Protein AF-A0A176RZC3-F1 (afdb_monomer)

Nearest PDB structures (foldseek):
  8g66-assembly1_A  TM=8.767E-01  e=1.633E-01  Homo sapiens
  8t9a-assembly1_A  TM=8.896E-01  e=2.324E-01  Homo sapiens
  9dqd-assembly1_B  TM=8.755E-01  e=2.614E-01  Homo sapiens
  4tz4-assembly1_A  TM=8.869E-01  e=3.719E-01  Homo sapiens
  8d80-assembly1_A  TM=8.710E-01  e=3.118E-01  Homo sapiens

Structure (mmCIF, N/CA/C/O backbone):
data_AF-A0A176RZC3-F1
#
_entry.id   AF-A0A176RZC3-F1
#
loop_
_atom_site.group_PDB
_atom_site.id
_atom_site.type_symbol
_atom_site.label_atom_id
_atom_site.label_alt_id
_atom_site.label_comp_id
_atom_site.label_asym_id
_atom_site.label_entity_id
_atom_site.label_seq_id
_atom_site.pdbx_PDB_ins_code
_atom_site.Cartn_x
_atom_site.Cartn_y
_atom_site.Cartn_z
_atom_site.occupancy
_atom_site.B_iso_or_equiv
_atom_site.auth_seq_id
_atom_site.auth_comp_id
_atom_site.auth_asym_id
_atom_site.auth_atom_id
_atom_site.pdbx_PDB_model_num
ATOM 1 N N . MET A 1 1 ? -66.181 -0.075 -22.848 1.00 41.53 1 MET A N 1
ATOM 2 C CA . MET A 1 1 ? -65.428 -0.208 -24.116 1.00 41.53 1 MET A CA 1
ATOM 3 C C . MET A 1 1 ? -65.166 1.219 -24.594 1.00 41.53 1 MET A C 1
ATOM 5 O O . MET A 1 1 ? -66.133 1.924 -24.822 1.00 41.53 1 MET A O 1
ATOM 9 N N . ILE A 1 2 ? -63.986 1.806 -24.331 1.00 40.03 2 ILE A N 1
ATOM 10 C CA . ILE A 1 2 ? -62.833 1.902 -25.267 1.00 40.03 2 ILE A CA 1
ATOM 11 C C . ILE A 1 2 ? -63.347 2.361 -26.648 1.00 40.03 2 ILE A C 1
ATOM 13 O O . ILE A 1 2 ? -64.151 1.646 -27.224 1.00 40.03 2 ILE A O 1
ATOM 17 N N . SER A 1 3 ? -63.012 3.492 -27.269 1.00 42.50 3 SER A N 1
ATOM 18 C CA . SER A 1 3 ? -61.901 4.454 -27.211 1.00 42.50 3 SER A CA 1
ATOM 19 C C . SER A 1 3 ? -62.256 5.612 -28.157 1.00 42.50 3 SER A C 1
ATOM 21 O O . SER A 1 3 ? -62.918 5.354 -29.157 1.00 42.50 3 SER A O 1
ATOM 23 N N . SER A 1 4 ? -61.712 6.815 -27.974 1.00 45.69 4 SER A N 1
ATOM 24 C CA . SER A 1 4 ? -61.046 7.514 -29.089 1.00 45.69 4 SER A CA 1
ATOM 25 C C . SER A 1 4 ? -60.349 8.772 -28.586 1.00 45.69 4 SER A C 1
ATOM 27 O O . SER A 1 4 ? -60.935 9.621 -27.920 1.00 45.69 4 SER A O 1
ATOM 29 N N . VAL A 1 5 ? -59.066 8.840 -28.901 1.00 52.19 5 VAL A N 1
ATOM 30 C CA . VAL A 1 5 ? -58.104 9.863 -28.516 1.00 52.19 5 VAL A CA 1
ATOM 31 C C . VAL A 1 5 ? -58.093 10.985 -29.568 1.00 52.19 5 VAL A C 1
ATOM 33 O O . VAL A 1 5 ? -57.996 10.713 -30.758 1.00 52.19 5 VAL A O 1
ATOM 36 N N . MET A 1 6 ? -58.128 12.230 -29.070 1.00 49.22 6 MET A N 1
ATOM 37 C CA . MET A 1 6 ? -57.587 13.503 -29.597 1.00 49.22 6 MET A CA 1
ATOM 38 C C . MET A 1 6 ? -57.950 14.018 -31.003 1.00 49.22 6 MET A C 1
ATOM 40 O O . MET A 1 6 ? -57.667 13.383 -32.014 1.00 49.22 6 MET A O 1
ATOM 44 N N . ARG A 1 7 ? -58.306 15.319 -31.054 1.00 53.00 7 ARG A N 1
ATOM 45 C CA . ARG A 1 7 ? -57.590 16.347 -31.855 1.00 53.00 7 ARG A CA 1
ATOM 46 C C . ARG A 1 7 ? -58.145 17.769 -31.630 1.00 53.00 7 ARG A C 1
ATOM 48 O O . ARG A 1 7 ? -59.281 18.019 -32.014 1.00 53.00 7 ARG A O 1
ATOM 55 N N . LYS A 1 8 ? -57.303 18.696 -31.131 1.00 43.03 8 LYS A N 1
ATOM 56 C CA . LYS A 1 8 ? -56.920 19.996 -31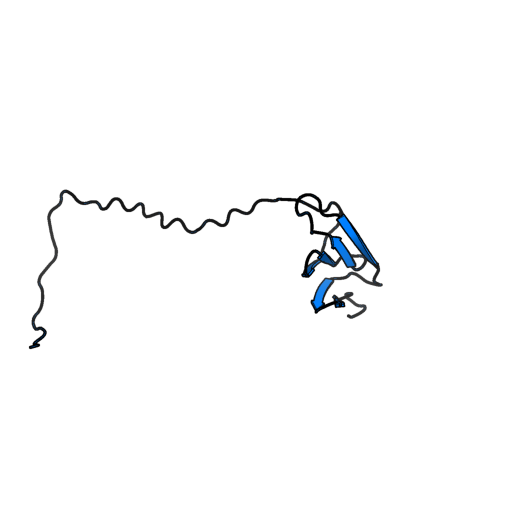.760 1.00 43.03 8 LYS A CA 1
ATOM 57 C C . LYS A 1 8 ? -56.456 21.068 -30.743 1.00 43.03 8 LYS A C 1
ATOM 59 O O . LYS A 1 8 ? -57.247 21.549 -29.949 1.00 43.03 8 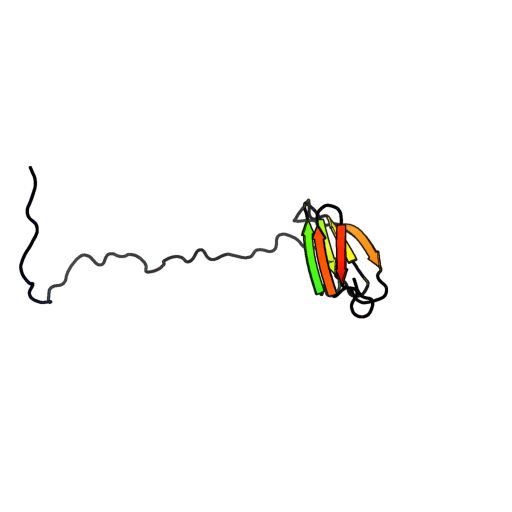LYS A O 1
ATOM 64 N N . SER A 1 9 ? -55.164 21.413 -30.850 1.00 49.56 9 SER A N 1
ATOM 65 C CA . SER A 1 9 ? -54.521 22.751 -30.783 1.00 49.56 9 SER A CA 1
ATOM 66 C C . SER A 1 9 ? -54.939 23.798 -29.723 1.00 49.56 9 SER A C 1
ATOM 68 O O . SER A 1 9 ? -56.070 24.269 -29.712 1.00 49.56 9 SER A O 1
ATOM 70 N N . ALA A 1 10 ? -53.942 24.224 -28.932 1.00 50.16 10 ALA A N 1
ATOM 71 C CA . ALA A 1 10 ? -53.956 25.174 -27.804 1.00 50.16 10 ALA A CA 1
ATOM 72 C C . ALA A 1 10 ? -54.241 26.654 -28.156 1.00 50.16 10 ALA A C 1
ATOM 74 O O . ALA A 1 10 ? -54.080 27.042 -29.315 1.00 50.16 10 ALA A O 1
ATOM 75 N N . PRO A 1 11 ? -54.493 27.512 -27.138 1.00 45.62 11 PRO A N 1
ATOM 76 C CA . PRO A 1 11 ? -53.772 28.788 -27.125 1.00 45.62 11 PRO A CA 1
ATOM 77 C C . PRO A 1 11 ? -53.234 29.244 -25.748 1.00 45.62 11 PRO A C 1
ATOM 79 O O . PRO A 1 11 ? -53.887 29.124 -24.719 1.00 45.62 11 PRO A O 1
ATOM 82 N N . LEU A 1 12 ? -52.026 29.813 -25.833 1.00 35.72 12 LEU A N 1
ATOM 83 C CA . LEU A 1 12 ? -51.466 30.985 -25.141 1.00 35.72 12 LEU A CA 1
ATOM 84 C C . LEU A 1 12 ? -51.438 31.081 -23.600 1.00 35.72 12 LEU A C 1
ATOM 86 O O . LEU A 1 12 ? -52.437 31.293 -22.927 1.00 35.72 12 LEU A O 1
ATOM 90 N N . LEU A 1 13 ? -50.192 31.063 -23.112 1.00 47.38 13 LEU A N 1
ATOM 91 C CA . LEU A 1 13 ? -49.584 31.893 -22.060 1.00 47.38 13 LEU A CA 1
ATOM 92 C C . L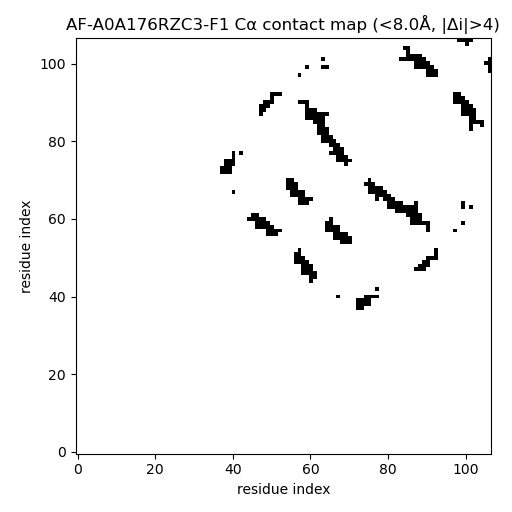EU A 1 13 ? -50.428 33.011 -21.395 1.00 47.38 13 LEU A C 1
ATOM 94 O O . LEU A 1 13 ? -51.054 33.810 -22.084 1.00 47.38 13 LEU A O 1
ATOM 98 N N . MET A 1 14 ? -50.117 33.209 -20.096 1.00 44.31 14 MET A N 1
ATOM 99 C CA . MET A 1 14 ? -50.189 34.463 -19.302 1.00 44.31 14 MET A CA 1
ATOM 100 C C . MET A 1 14 ? -51.595 34.831 -18.788 1.00 44.31 14 MET A C 1
ATOM 102 O O . MET A 1 14 ? -52.511 34.967 -19.578 1.00 44.31 14 MET A O 1
ATOM 106 N N . LEU A 1 15 ? -51.904 35.107 -17.517 1.00 41.75 15 LEU A N 1
ATOM 107 C CA . LEU A 1 15 ? -51.199 35.402 -16.260 1.00 41.75 15 LEU A CA 1
ATOM 108 C C . LEU A 1 15 ? -52.331 35.358 -15.188 1.00 41.75 15 LEU A C 1
ATOM 110 O O . LEU A 1 15 ? -53.461 35.705 -15.514 1.00 41.75 15 LEU A O 1
ATOM 114 N N . MET A 1 16 ? -52.172 34.857 -13.962 1.00 46.06 16 MET A N 1
ATOM 115 C CA . MET A 1 16 ? -51.860 35.633 -12.747 1.00 46.06 16 MET A CA 1
ATOM 116 C C . MET A 1 16 ? -51.724 34.619 -11.590 1.00 46.06 16 MET A C 1
ATOM 118 O O . MET A 1 16 ? -52.610 33.798 -11.385 1.00 46.06 16 MET A O 1
ATOM 122 N N . LEU A 1 17 ? -50.556 34.476 -10.956 1.00 50.25 17 LEU A N 1
ATOM 123 C CA . LEU A 1 17 ? -50.089 35.287 -9.818 1.00 50.25 17 LEU A CA 1
ATOM 124 C C . LEU A 1 17 ? -51.054 35.2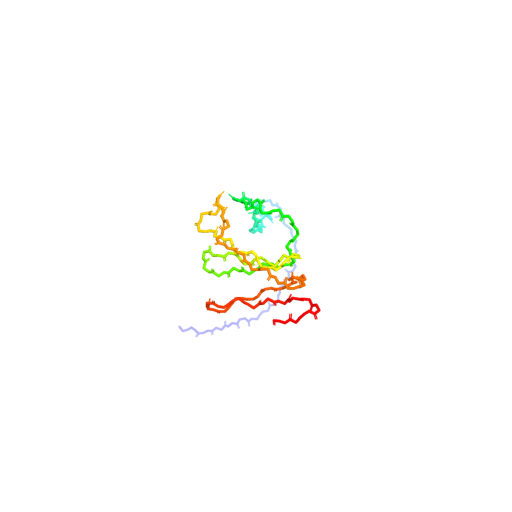52 -8.623 1.00 50.25 17 LEU A C 1
ATOM 126 O O . LEU A 1 17 ? -51.829 36.177 -8.438 1.00 50.25 17 LEU A O 1
ATOM 130 N N . LEU A 1 18 ? -50.986 34.187 -7.821 1.00 48.00 18 LEU A N 1
ATOM 131 C CA . LEU A 1 18 ? -50.719 34.216 -6.372 1.00 48.00 18 LEU A CA 1
ATOM 132 C C . LEU A 1 18 ? -51.028 32.831 -5.784 1.00 48.00 18 LEU A C 1
ATOM 134 O O . LEU A 1 18 ? -52.169 32.387 -5.789 1.00 48.00 18 LEU A O 1
ATOM 138 N N . GLY A 1 19 ? -50.012 32.176 -5.222 1.00 52.56 19 GLY A N 1
ATOM 139 C CA . GLY A 1 19 ? -50.241 31.083 -4.278 1.00 52.56 19 GLY A CA 1
ATOM 140 C C . GLY A 1 19 ? -50.067 29.673 -4.824 1.00 52.56 19 GLY A C 1
ATOM 141 O O . GLY A 1 19 ? -50.946 28.850 -4.634 1.00 52.56 19 GLY A O 1
ATOM 142 N N . PHE A 1 20 ? -48.923 29.373 -5.439 1.00 53.38 20 PHE A N 1
ATOM 143 C CA . PHE A 1 20 ? -48.202 28.133 -5.130 1.00 53.38 20 PHE A CA 1
ATOM 144 C C . PHE A 1 20 ? -46.785 28.226 -5.707 1.00 53.38 20 PHE A C 1
ATOM 146 O O . PHE A 1 20 ? -46.445 27.627 -6.725 1.00 53.38 20 PHE A O 1
ATOM 153 N N . LEU A 1 21 ? -45.931 29.020 -5.052 1.00 47.56 21 LEU A N 1
ATOM 154 C CA . LEU A 1 21 ? -44.510 28.697 -5.068 1.00 47.56 21 LEU A CA 1
ATOM 155 C C . LEU A 1 21 ? -44.429 27.326 -4.404 1.00 47.56 21 LEU A C 1
ATOM 157 O O . LEU A 1 21 ? -44.491 27.235 -3.178 1.00 47.56 21 LEU A O 1
ATOM 161 N N . VAL A 1 22 ? -44.375 26.251 -5.195 1.00 53.22 22 VAL A N 1
ATOM 162 C CA . VAL A 1 22 ? -43.887 24.992 -4.650 1.00 53.22 22 VAL A CA 1
ATOM 163 C C . VAL A 1 22 ? -42.449 25.302 -4.259 1.00 53.22 22 VAL A C 1
ATOM 165 O O . VAL A 1 22 ? -41.553 25.387 -5.094 1.00 53.22 22 VAL A O 1
ATOM 168 N N . SER A 1 23 ? -42.278 25.571 -2.973 1.00 63.38 23 SER A N 1
ATOM 169 C CA . SER A 1 23 ? -41.026 25.606 -2.242 1.00 63.38 23 SER A CA 1
ATOM 170 C C . SER A 1 23 ? -40.408 24.208 -2.288 1.00 63.38 23 SER A C 1
ATOM 172 O O . SER A 1 23 ? -40.297 23.528 -1.270 1.00 63.38 23 SER A O 1
ATOM 174 N N . LEU A 1 24 ? -40.046 23.730 -3.474 1.00 54.50 24 LEU A N 1
ATOM 175 C CA . LEU A 1 24 ? -39.045 22.687 -3.559 1.00 54.50 24 LEU A CA 1
ATOM 176 C C . LEU A 1 24 ? -37.725 23.435 -3.465 1.00 54.50 24 LEU A C 1
ATOM 178 O O . LEU A 1 24 ? -37.415 24.197 -4.387 1.00 54.50 24 LEU A O 1
ATOM 182 N N . PRO A 1 25 ? -36.969 23.307 -2.359 1.00 51.31 25 PRO A N 1
ATOM 183 C CA . 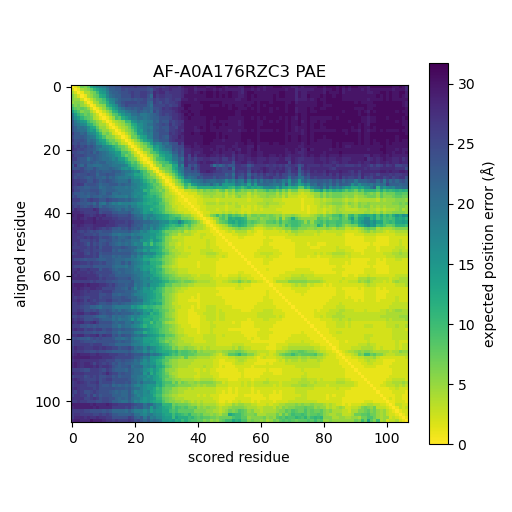PRO A 1 25 ? -35.612 23.793 -2.395 1.00 51.31 25 PRO A CA 1
ATOM 184 C C . PRO A 1 25 ? -34.956 23.060 -3.566 1.00 51.31 25 PRO A C 1
ATOM 186 O O . PRO A 1 25 ? -34.977 21.833 -3.641 1.00 51.31 25 PRO A O 1
ATOM 189 N N . TRP A 1 26 ? -34.392 23.826 -4.498 1.00 59.56 26 TRP A N 1
ATOM 190 C CA . TRP A 1 26 ? -33.591 23.323 -5.618 1.00 59.56 26 TRP A CA 1
ATOM 191 C C . TRP A 1 26 ? -32.356 22.534 -5.136 1.00 59.56 26 TRP A C 1
ATOM 193 O O . TRP A 1 26 ? -31.531 22.091 -5.924 1.00 59.56 26 TRP A O 1
ATOM 203 N N . SER A 1 27 ? -32.217 22.293 -3.834 1.00 60.56 27 SER A N 1
ATOM 204 C CA . SER A 1 27 ? -31.365 21.245 -3.312 1.00 60.56 27 SER A CA 1
ATOM 205 C C . SER A 1 27 ? -31.952 19.879 -3.682 1.00 60.56 27 SER A C 1
ATOM 207 O O . SER A 1 27 ? -32.441 19.130 -2.835 1.00 60.56 27 SER A O 1
ATOM 209 N N . SER A 1 28 ? -31.815 19.487 -4.948 1.00 60.31 28 SER A N 1
ATOM 210 C CA . SER A 1 28 ? -31.293 18.150 -5.184 1.00 60.31 28 SER A CA 1
ATOM 211 C C . SER A 1 28 ? -29.982 18.103 -4.407 1.00 60.31 28 SER A C 1
ATOM 213 O O . SER A 1 28 ? -28.960 18.601 -4.880 1.00 60.31 28 SER A O 1
ATOM 215 N N . VAL A 1 29 ? -30.040 17.646 -3.157 1.00 60.75 29 VAL A N 1
ATOM 216 C CA . VAL A 1 29 ? -28.841 17.356 -2.386 1.00 60.75 29 VAL A CA 1
ATOM 217 C C . VAL A 1 29 ? -28.183 16.246 -3.185 1.00 60.75 29 VAL A C 1
ATOM 219 O O . VAL A 1 29 ? -28.616 15.095 -3.147 1.00 60.75 29 VAL A O 1
ATOM 222 N N . ALA A 1 30 ? -27.214 16.617 -4.022 1.00 62.38 30 ALA A N 1
ATOM 223 C CA . ALA A 1 30 ? -26.245 15.665 -4.513 1.00 62.38 30 ALA A CA 1
ATOM 224 C C . ALA A 1 30 ? -25.758 14.940 -3.263 1.00 62.38 30 ALA A C 1
ATOM 226 O O . ALA A 1 30 ? -25.489 15.592 -2.256 1.00 62.38 30 ALA A O 1
ATOM 227 N N . ASN A 1 31 ? -25.768 13.613 -3.273 1.00 65.88 31 ASN A N 1
ATOM 228 C CA . ASN A 1 31 ? -25.303 12.840 -2.135 1.00 65.88 31 ASN A CA 1
ATOM 229 C C . ASN A 1 31 ? -23.818 13.192 -1.945 1.00 65.88 31 ASN A C 1
ATOM 231 O O . ASN A 1 31 ? -22.963 12.656 -2.649 1.00 65.88 31 ASN A O 1
ATOM 235 N N . GLU A 1 32 ? -23.526 14.187 -1.107 1.00 74.62 32 GLU A N 1
ATOM 236 C CA . GLU A 1 32 ? -22.177 14.691 -0.902 1.00 74.62 32 GLU A CA 1
ATOM 237 C C . GLU A 1 32 ? -21.415 13.588 -0.177 1.00 74.62 32 GLU A C 1
ATOM 239 O O . GLU A 1 32 ? -21.610 13.337 1.014 1.00 74.62 32 GLU A O 1
ATOM 244 N N . LEU A 1 33 ? -20.581 12.865 -0.927 1.00 79.69 33 LEU A N 1
ATOM 245 C CA . LEU A 1 33 ? -19.670 11.878 -0.372 1.00 79.69 33 LEU A CA 1
ATOM 246 C C . LEU A 1 33 ? -18.683 12.618 0.533 1.00 79.69 33 LEU A C 1
ATOM 248 O O . LEU A 1 33 ? -17.688 13.177 0.077 1.00 79.69 33 LEU A O 1
ATOM 252 N N . THR A 1 34 ? -18.983 12.644 1.828 1.00 86.19 34 THR A N 1
ATOM 253 C CA . THR A 1 34 ? -18.079 13.202 2.828 1.00 86.19 34 THR A CA 1
ATOM 254 C C . THR A 1 34 ? -16.979 12.181 3.098 1.00 86.19 34 THR A C 1
ATOM 256 O O . THR A 1 34 ? -17.240 11.089 3.602 1.00 86.19 34 THR A O 1
ATOM 259 N N . VAL A 1 35 ? -15.734 12.523 2.768 1.00 88.62 35 VAL A N 1
ATOM 260 C CA . VAL A 1 35 ? -14.567 11.674 3.044 1.00 88.62 35 VAL A CA 1
ATOM 261 C C . VAL A 1 35 ? -14.082 11.945 4.466 1.00 88.62 35 VAL A C 1
ATOM 263 O O . VAL A 1 35 ? -13.755 13.079 4.805 1.00 88.62 35 VAL A O 1
ATOM 266 N N . THR A 1 36 ? -14.014 10.905 5.303 1.00 92.19 36 THR A N 1
ATOM 267 C CA . THR A 1 36 ? -13.498 10.998 6.679 1.00 92.19 36 THR A CA 1
ATOM 268 C C . THR A 1 36 ? -12.348 10.021 6.879 1.00 92.19 36 THR A C 1
ATOM 270 O O . THR A 1 36 ? -12.456 8.839 6.558 1.00 92.19 36 THR A O 1
ATOM 273 N N . LYS A 1 37 ? -11.238 10.506 7.441 1.00 91.81 37 LYS A N 1
ATOM 274 C CA . LYS A 1 37 ? -10.099 9.666 7.814 1.00 91.81 37 LYS A CA 1
ATOM 275 C C . LYS A 1 37 ? -10.424 8.883 9.089 1.00 91.81 37 LYS A C 1
ATOM 277 O O . LYS A 1 37 ? -10.631 9.489 10.134 1.00 91.81 37 LYS A O 1
ATOM 282 N N . ILE A 1 38 ? -10.418 7.552 9.004 1.00 94.69 38 ILE A N 1
ATOM 283 C CA . ILE A 1 38 ? -10.713 6.651 10.136 1.00 94.69 38 ILE A CA 1
ATOM 284 C C . ILE A 1 38 ? -9.462 6.066 10.799 1.00 94.69 38 ILE A C 1
ATOM 286 O O . ILE A 1 38 ? -9.509 5.677 11.959 1.00 94.69 38 ILE A O 1
ATOM 290 N N . GLY A 1 39 ? -8.335 6.039 10.092 1.00 92.56 39 GLY A N 1
ATOM 291 C CA . GLY A 1 39 ? -7.067 5.540 10.605 1.00 92.56 39 GLY A CA 1
ATOM 292 C C . GLY A 1 39 ? -5.929 5.814 9.635 1.00 92.56 39 GLY A C 1
ATOM 293 O O . GLY A 1 39 ? -6.129 6.361 8.548 1.00 92.56 39 GLY A O 1
ATOM 294 N N . GLN A 1 40 ? -4.714 5.498 10.069 1.00 92.88 40 GLN A N 1
ATOM 295 C CA . GLN A 1 40 ? -3.510 5.628 9.262 1.00 92.88 40 GLN A CA 1
ATOM 296 C C . GLN A 1 40 ? -2.457 4.661 9.782 1.00 92.88 40 GLN A C 1
ATOM 298 O O . GLN A 1 40 ? -2.176 4.626 10.978 1.00 92.88 40 GLN A O 1
ATOM 303 N N . TRP A 1 41 ? -1.820 3.946 8.863 1.00 92.12 41 TRP A N 1
ATOM 304 C CA . TRP A 1 41 ? -0.578 3.262 9.164 1.00 92.12 41 TRP A CA 1
ATOM 305 C C . TRP A 1 41 ? 0.604 4.238 9.072 1.00 92.12 41 TRP A C 1
ATOM 307 O O . TRP A 1 41 ? 0.742 4.980 8.099 1.00 92.12 41 TRP A O 1
ATOM 317 N N . GLY A 1 42 ? 1.453 4.259 10.099 1.00 84.31 42 GLY A N 1
ATOM 318 C CA . GLY A 1 42 ? 2.564 5.205 10.242 1.00 84.31 42 GLY A CA 1
ATOM 319 C C . GLY A 1 42 ? 3.856 4.824 9.513 1.00 84.31 42 GLY A C 1
ATOM 320 O O . GLY A 1 42 ? 4.891 5.382 9.857 1.00 84.31 42 GLY A O 1
ATOM 321 N N . GLY A 1 43 ? 3.818 3.890 8.553 1.00 78.81 43 GLY A N 1
ATOM 322 C CA . GLY A 1 43 ? 5.005 3.283 7.926 1.00 78.81 43 GLY A CA 1
ATOM 323 C C . GLY A 1 43 ? 6.020 4.256 7.317 1.00 78.81 43 GLY A C 1
ATOM 324 O O . GLY A 1 43 ? 7.190 3.910 7.200 1.00 78.81 43 GLY A O 1
ATOM 325 N N . GLY A 1 44 ? 5.596 5.492 7.025 1.00 77.25 44 GLY A N 1
ATOM 326 C CA . GLY A 1 44 ? 6.453 6.550 6.495 1.00 77.25 44 GLY A CA 1
ATOM 327 C C . GLY A 1 44 ? 6.886 6.297 5.047 1.00 77.25 44 GLY A C 1
ATOM 328 O O . GLY A 1 44 ? 7.024 5.163 4.607 1.00 77.25 44 GLY A O 1
ATOM 329 N N . GLY A 1 45 ? 7.103 7.373 4.293 1.00 79.81 45 GLY A N 1
ATOM 330 C CA . GLY A 1 45 ? 7.541 7.294 2.898 1.00 79.81 45 GLY A CA 1
ATOM 331 C C . GLY A 1 45 ? 6.427 7.503 1.874 1.00 79.81 45 GLY A C 1
ATOM 332 O O . GLY A 1 45 ? 5.255 7.662 2.217 1.00 79.81 45 GLY A O 1
ATOM 333 N N . ASN A 1 46 ? 6.845 7.558 0.611 1.00 86.94 46 ASN A N 1
ATOM 334 C CA . ASN A 1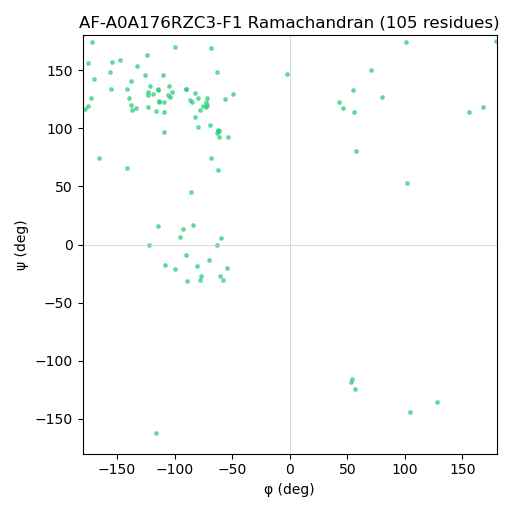 46 ? 5.954 7.663 -0.536 1.00 86.94 46 ASN A CA 1
ATOM 335 C C . ASN A 1 46 ? 5.605 6.253 -1.006 1.00 86.94 46 ASN A C 1
ATOM 337 O O . ASN A 1 46 ? 6.496 5.410 -1.134 1.00 86.94 46 ASN A O 1
ATOM 341 N N . TYR A 1 47 ? 4.319 6.030 -1.249 1.00 92.94 47 TYR A N 1
ATOM 342 C CA . TYR A 1 47 ? 3.815 4.800 -1.839 1.00 92.94 47 TYR A CA 1
ATOM 343 C C . TYR A 1 47 ? 3.358 5.120 -3.255 1.00 92.94 47 TYR A C 1
ATOM 345 O O . TYR A 1 47 ? 2.532 6.019 -3.428 1.00 92.94 47 TYR A O 1
ATOM 353 N N . ASP A 1 48 ? 3.919 4.427 -4.240 1.00 95.88 48 ASP A N 1
ATOM 354 C CA . ASP A 1 48 ? 3.600 4.668 -5.650 1.00 95.88 48 ASP A CA 1
ATOM 355 C C . ASP A 1 48 ? 2.257 4.035 -6.036 1.00 95.88 48 ASP A C 1
ATOM 357 O O . ASP A 1 48 ? 1.523 4.583 -6.857 1.00 95.88 48 ASP A O 1
ATOM 361 N N . ASP A 1 49 ? 1.900 2.924 -5.387 1.00 97.38 49 ASP A N 1
ATOM 362 C CA . ASP A 1 49 ? 0.640 2.220 -5.612 1.00 97.38 49 ASP A CA 1
ATOM 363 C C . ASP A 1 49 ? 0.199 1.420 -4.376 1.00 97.38 49 ASP A C 1
ATOM 365 O O . ASP A 1 49 ? 1.020 1.054 -3.527 1.00 97.38 49 ASP A O 1
ATOM 369 N N . VAL A 1 50 ? -1.104 1.142 -4.276 1.00 96.94 50 VAL A N 1
ATOM 370 C CA . VAL A 1 50 ? -1.698 0.312 -3.223 1.00 96.94 50 VAL A CA 1
ATOM 371 C C . VAL A 1 50 ? -2.786 -0.591 -3.797 1.00 96.94 50 VAL A C 1
ATOM 373 O O . VAL A 1 50 ? -3.782 -0.116 -4.339 1.00 96.94 50 VAL A O 1
ATOM 376 N N . ALA A 1 51 ? -2.665 -1.894 -3.549 1.00 98.25 51 ALA A N 1
ATOM 377 C CA . ALA A 1 51 ? -3.719 -2.874 -3.788 1.00 98.25 51 ALA A CA 1
ATOM 378 C C . ALA A 1 51 ? -4.285 -3.395 -2.462 1.00 98.25 51 ALA A C 1
ATOM 380 O O . ALA A 1 51 ? -3.562 -3.545 -1.478 1.00 98.25 51 ALA A O 1
ATOM 381 N N . VAL A 1 52 ? -5.582 -3.699 -2.426 1.00 97.81 52 VAL A N 1
ATOM 382 C CA . VAL A 1 52 ? -6.250 -4.258 -1.240 1.00 97.81 52 VAL A CA 1
ATOM 383 C C . VAL A 1 52 ? -6.816 -5.629 -1.575 1.00 97.81 52 VAL A C 1
ATOM 385 O O . VAL A 1 52 ? -7.552 -5.773 -2.549 1.00 97.81 52 VAL A O 1
ATOM 388 N N . ALA A 1 53 ? -6.512 -6.619 -0.738 1.00 98.00 53 ALA A N 1
ATOM 389 C CA . ALA A 1 53 ? -7.116 -7.943 -0.807 1.00 98.00 53 ALA A CA 1
ATOM 390 C C . ALA A 1 53 ? -7.452 -8.445 0.600 1.00 98.00 53 ALA A C 1
ATOM 392 O O . ALA A 1 53 ? -6.587 -8.575 1.469 1.00 98.00 53 ALA A O 1
ATOM 393 N N . GLY A 1 54 ? -8.738 -8.717 0.832 1.00 96.69 54 GLY A N 1
ATOM 394 C CA . GLY A 1 54 ? -9.240 -9.082 2.154 1.00 96.69 54 GLY A CA 1
ATOM 395 C C . GLY A 1 54 ? -8.915 -8.011 3.198 1.00 96.69 54 GLY A C 1
ATOM 396 O O . GLY A 1 54 ? -9.250 -6.842 3.022 1.00 96.69 54 GLY A O 1
ATOM 397 N N . ASN A 1 55 ? -8.244 -8.424 4.273 1.00 97.69 55 ASN A N 1
ATOM 398 C CA . ASN A 1 55 ? -7.846 -7.551 5.379 1.00 97.69 55 ASN A CA 1
ATOM 399 C C . ASN A 1 55 ? -6.442 -6.960 5.210 1.00 97.69 55 ASN A C 1
ATOM 401 O O . ASN A 1 55 ? -5.892 -6.451 6.181 1.00 97.69 55 ASN A O 1
ATOM 405 N N . TYR A 1 56 ? -5.846 -7.040 4.020 1.00 98.19 56 TYR A N 1
ATOM 406 C CA . TYR A 1 56 ? -4.484 -6.575 3.790 1.00 98.19 56 TYR A CA 1
ATOM 407 C C . TYR A 1 56 ? -4.430 -5.505 2.705 1.00 98.19 56 TYR A C 1
ATOM 409 O O . TYR A 1 56 ? -5.054 -5.631 1.649 1.00 98.19 56 TYR A O 1
ATOM 417 N N . ALA A 1 57 ? -3.644 -4.465 2.970 1.00 97.75 57 ALA A N 1
ATOM 418 C CA . ALA A 1 57 ? -3.188 -3.506 1.979 1.00 97.75 57 ALA A CA 1
ATOM 419 C C . ALA A 1 57 ? -1.734 -3.816 1.609 1.00 97.75 57 ALA A C 1
ATOM 421 O O . ALA A 1 57 ? -0.879 -3.989 2.476 1.00 97.75 57 ALA A O 1
ATOM 422 N N . TYR A 1 58 ? -1.464 -3.867 0.316 1.00 98.00 58 TYR A N 1
ATOM 423 C CA . TYR A 1 58 ? -0.168 -4.125 -0.286 1.00 98.00 58 TYR A CA 1
ATOM 424 C C . TYR A 1 58 ? 0.283 -2.812 -0.904 1.00 98.00 58 TYR A C 1
ATOM 426 O O . TYR A 1 58 ? -0.376 -2.322 -1.814 1.00 98.00 58 TYR A O 1
ATOM 434 N N . ALA A 1 59 ? 1.346 -2.215 -0.381 1.00 97.00 59 ALA A N 1
ATOM 435 C CA . ALA A 1 59 ? 1.813 -0.898 -0.790 1.00 97.00 59 ALA A CA 1
ATOM 436 C C . ALA A 1 59 ? 3.176 -1.008 -1.473 1.00 97.00 59 ALA A C 1
ATOM 438 O O . ALA A 1 59 ? 4.134 -1.507 -0.874 1.00 97.00 59 ALA A O 1
ATOM 439 N N . ALA A 1 60 ? 3.256 -0.534 -2.713 1.00 97.00 60 ALA A N 1
ATOM 440 C CA . ALA A 1 60 ? 4.502 -0.406 -3.452 1.00 97.00 60 ALA A CA 1
ATOM 441 C C . ALA A 1 60 ? 5.320 0.750 -2.861 1.00 97.00 60 ALA A C 1
ATOM 443 O O . ALA A 1 60 ? 4.819 1.859 -2.678 1.00 97.00 60 ALA A O 1
ATOM 444 N N . THR A 1 61 ? 6.566 0.467 -2.502 1.00 94.38 61 THR A N 1
ATOM 445 C CA . THR A 1 61 ? 7.487 1.380 -1.826 1.00 94.38 61 THR A CA 1
ATOM 446 C C . THR A 1 61 ? 8.769 1.526 -2.641 1.00 94.38 61 THR A C 1
ATOM 448 O O . THR A 1 61 ? 9.149 0.638 -3.406 1.00 94.38 61 THR A O 1
ATOM 451 N N . GLY A 1 62 ? 9.548 2.570 -2.353 1.00 92.75 62 GLY A N 1
ATOM 452 C CA . GLY A 1 62 ? 10.886 2.734 -2.935 1.00 92.75 62 GLY A CA 1
ATOM 453 C C . GLY A 1 62 ? 11.910 1.643 -2.573 1.00 92.75 62 GLY A C 1
ATOM 454 O O . GLY A 1 62 ? 13.055 1.747 -2.998 1.00 92.75 62 GLY A O 1
ATOM 455 N N . ARG A 1 63 ? 11.548 0.638 -1.763 1.00 90.25 63 ARG A N 1
ATOM 456 C CA . ARG A 1 63 ? 12.404 -0.507 -1.407 1.00 90.25 63 ARG A CA 1
ATOM 457 C C . ARG A 1 63 ? 11.797 -1.864 -1.775 1.00 90.25 63 ARG A C 1
ATOM 459 O O . ARG A 1 63 ? 12.405 -2.879 -1.463 1.00 90.25 63 ARG A O 1
ATOM 466 N N . GLY A 1 64 ? 10.599 -1.893 -2.358 1.00 94.50 64 GLY A N 1
ATOM 467 C CA . GLY A 1 64 ? 9.829 -3.118 -2.576 1.00 94.50 64 GLY A CA 1
ATOM 468 C C . GLY A 1 64 ? 8.412 -3.007 -2.037 1.00 94.50 64 GLY A C 1
ATOM 469 O O . GLY A 1 64 ? 7.758 -1.987 -2.227 1.00 94.50 64 GLY A O 1
ATOM 470 N N . LEU A 1 65 ? 7.917 -4.025 -1.345 1.00 96.19 65 LEU A N 1
ATOM 471 C CA . LEU A 1 65 ? 6.519 -4.141 -0.937 1.00 96.19 65 LEU A CA 1
ATOM 472 C C . LEU A 1 65 ? 6.351 -4.080 0.585 1.00 96.19 65 LEU A C 1
ATOM 474 O O . LEU A 1 65 ? 7.022 -4.805 1.319 1.00 96.19 65 LEU A O 1
ATOM 478 N N . ALA A 1 66 ? 5.395 -3.285 1.061 1.00 96.88 66 ALA A N 1
ATOM 479 C CA . ALA A 1 66 ? 4.892 -3.351 2.431 1.00 96.88 66 ALA A CA 1
ATOM 480 C C . ALA A 1 66 ? 3.507 -4.011 2.455 1.00 96.88 66 ALA A C 1
ATOM 482 O O . ALA A 1 66 ? 2.651 -3.698 1.632 1.00 96.88 66 ALA A O 1
ATOM 483 N N . ILE A 1 67 ? 3.278 -4.908 3.412 1.00 97.62 67 ILE A N 1
ATOM 484 C CA . ILE A 1 67 ? 2.009 -5.612 3.611 1.00 97.62 67 ILE A CA 1
ATOM 485 C C . ILE A 1 67 ? 1.459 -5.185 4.967 1.00 97.62 67 ILE A C 1
ATOM 487 O O . ILE A 1 67 ? 2.057 -5.455 6.009 1.00 97.62 67 ILE A O 1
ATOM 491 N N . VAL A 1 68 ? 0.322 -4.505 4.955 1.00 97.94 68 VAL A N 1
ATOM 492 C CA . VAL A 1 68 ? -0.293 -3.882 6.127 1.00 97.94 68 VAL A CA 1
ATOM 493 C C . VAL A 1 68 ? -1.600 -4.595 6.433 1.00 97.94 68 VAL A C 1
ATOM 495 O O . VAL A 1 68 ? -2.481 -4.658 5.579 1.00 97.94 68 VAL A O 1
ATOM 498 N N . ASP A 1 69 ? -1.740 -5.115 7.648 1.00 98.19 69 ASP A N 1
ATOM 499 C CA . ASP A 1 69 ? -3.019 -5.586 8.170 1.00 98.19 69 ASP A CA 1
ATOM 500 C C . ASP A 1 69 ? -3.914 -4.373 8.464 1.00 98.19 69 ASP A C 1
ATOM 502 O O . ASP A 1 69 ? -3.570 -3.491 9.255 1.00 98.19 69 ASP A O 1
ATOM 506 N N . ILE A 1 70 ? -5.060 -4.327 7.792 1.00 97.94 70 ILE A N 1
ATOM 507 C CA . ILE A 1 70 ? -6.092 -3.292 7.897 1.00 97.94 70 ILE A CA 1
ATOM 508 C C . ILE A 1 70 ? -7.402 -3.844 8.488 1.00 97.94 70 ILE A C 1
ATOM 510 O O . ILE A 1 70 ? -8.437 -3.184 8.403 1.00 97.94 70 ILE A O 1
ATOM 514 N N . SER A 1 71 ? -7.376 -5.029 9.115 1.00 98.25 71 SER A N 1
ATOM 515 C CA . SER A 1 71 ? -8.540 -5.654 9.772 1.00 98.25 71 SER A CA 1
ATOM 516 C C . SER A 1 71 ? -9.157 -4.778 10.862 1.00 98.25 71 SER A C 1
ATOM 518 O O . SER A 1 71 ? -10.367 -4.825 11.084 1.00 98.25 71 SER A O 1
ATOM 520 N N . THR A 1 72 ? -8.337 -3.952 11.520 1.00 97.62 72 THR A N 1
ATOM 521 C CA . THR A 1 72 ? -8.779 -2.887 12.426 1.00 97.62 72 THR A CA 1
ATOM 522 C C . THR A 1 72 ? -8.506 -1.530 11.770 1.00 97.62 72 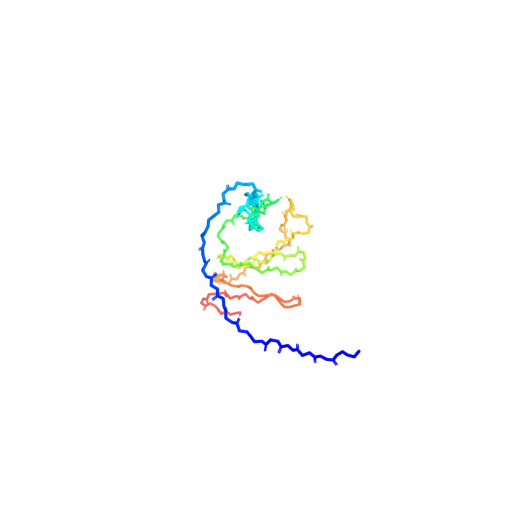THR A C 1
ATOM 524 O O . THR A 1 72 ? -7.392 -1.016 11.883 1.00 97.62 72 THR A O 1
ATOM 527 N N . PRO A 1 73 ? -9.496 -0.900 11.105 1.00 96.06 73 PRO A N 1
ATOM 528 C CA . PRO A 1 73 ? -9.254 0.280 10.270 1.00 96.06 73 PRO A CA 1
ATOM 529 C C . PRO A 1 73 ? -8.679 1.490 11.014 1.00 96.06 73 PRO A C 1
ATOM 531 O O . PRO A 1 73 ? -7.993 2.314 10.415 1.00 96.06 73 PRO A O 1
ATOM 534 N N . THR A 1 74 ? -8.952 1.605 12.316 1.00 97.00 74 THR A N 1
ATOM 535 C CA . THR A 1 74 ? -8.445 2.682 13.181 1.00 97.00 74 THR A CA 1
ATOM 536 C C . THR A 1 74 ? -7.009 2.452 13.651 1.00 97.00 74 THR A C 1
ATOM 538 O O . THR A 1 74 ? -6.347 3.407 14.056 1.00 97.00 74 THR A O 1
ATOM 541 N N . ALA A 1 75 ? -6.514 1.213 13.580 1.00 96.19 75 ALA A N 1
ATOM 542 C CA . ALA A 1 75 ? -5.180 0.823 14.021 1.00 96.19 75 ALA A CA 1
ATOM 543 C C . ALA A 1 75 ? -4.534 -0.211 13.073 1.00 96.19 75 ALA A C 1
ATOM 545 O O . ALA A 1 75 ? -4.302 -1.349 13.484 1.00 96.19 75 ALA A O 1
ATOM 546 N N . PRO A 1 76 ? -4.227 0.159 11.815 1.00 97.75 76 PRO A N 1
ATOM 547 C CA . PRO A 1 76 ? -3.508 -0.733 10.912 1.00 97.75 76 PRO A CA 1
ATOM 548 C C . PRO A 1 76 ? -2.098 -1.067 11.419 1.00 97.75 76 PRO A C 1
ATOM 550 O O . PRO A 1 76 ? -1.433 -0.219 12.025 1.00 97.75 76 PRO A O 1
ATOM 553 N N . THR A 1 77 ? -1.601 -2.265 11.117 1.00 97.19 77 THR A N 1
ATOM 554 C CA . THR A 1 77 ? -0.285 -2.747 11.571 1.00 97.19 77 THR A CA 1
ATOM 555 C C . THR A 1 77 ? 0.517 -3.369 10.431 1.00 97.19 77 THR A C 1
ATOM 557 O O . THR A 1 77 ? -0.035 -3.852 9.449 1.00 97.19 77 THR A O 1
ATOM 560 N N . LEU A 1 78 ? 1.850 -3.344 10.529 1.00 97.06 78 LEU A N 1
ATOM 561 C CA . LEU A 1 78 ? 2.704 -4.001 9.538 1.00 97.06 78 LEU A CA 1
ATOM 562 C C . LEU A 1 78 ? 2.608 -5.520 9.724 1.00 97.06 78 LEU A C 1
ATOM 564 O O . LEU A 1 78 ? 2.993 -6.032 10.774 1.00 97.06 78 LEU A O 1
ATOM 568 N N . ALA A 1 79 ? 2.126 -6.224 8.705 1.00 97.88 79 ALA A N 1
ATOM 569 C CA . ALA A 1 79 ? 2.067 -7.682 8.677 1.00 97.88 79 ALA A CA 1
ATOM 570 C C . ALA A 1 79 ? 3.348 -8.295 8.091 1.00 97.88 79 ALA A C 1
ATOM 572 O O . ALA A 1 79 ? 3.758 -9.380 8.499 1.00 97.88 79 ALA A O 1
ATOM 573 N N . GLY A 1 80 ? 3.996 -7.601 7.153 1.00 96.75 80 GLY A N 1
ATOM 574 C CA . GLY A 1 80 ? 5.248 -8.048 6.550 1.00 96.75 80 GLY A CA 1
ATOM 575 C C . GLY A 1 80 ? 5.775 -7.091 5.488 1.00 96.75 80 GLY A C 1
ATOM 576 O O . GLY A 1 80 ? 5.125 -6.108 5.137 1.00 96.75 80 GLY A O 1
A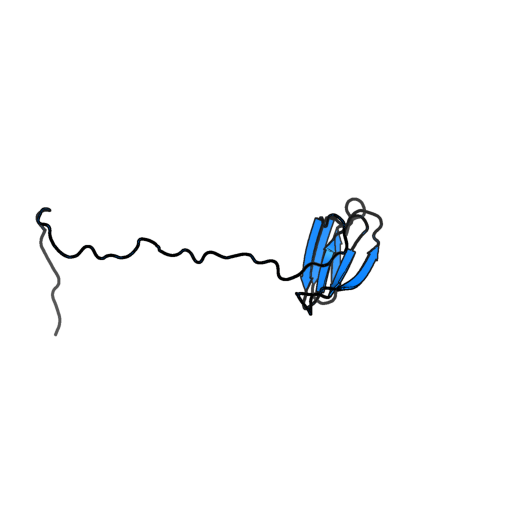TOM 577 N N . SER A 1 81 ? 6.960 -7.385 4.966 1.00 95.94 81 SER A N 1
ATOM 578 C CA . SER A 1 81 ? 7.567 -6.640 3.867 1.00 95.94 81 SER A CA 1
ATOM 579 C C . SER A 1 81 ? 8.401 -7.558 2.983 1.00 95.94 81 SER A C 1
ATOM 581 O O . SER A 1 81 ? 8.833 -8.630 3.413 1.00 95.94 81 SER A O 1
ATOM 583 N N . TYR A 1 82 ? 8.631 -7.123 1.752 1.00 95.44 82 TYR A N 1
ATOM 584 C CA . TYR A 1 82 ? 9.502 -7.797 0.805 1.00 95.44 82 TYR A CA 1
ATOM 585 C C . TYR A 1 82 ? 10.362 -6.766 0.084 1.00 95.44 82 TYR A C 1
ATOM 587 O O . TYR A 1 82 ? 9.832 -5.923 -0.636 1.00 95.44 82 TYR A O 1
ATOM 595 N N . ASP A 1 83 ? 11.675 -6.834 0.286 1.00 95.00 83 ASP A N 1
ATOM 596 C CA . ASP A 1 83 ? 12.609 -5.921 -0.366 1.00 95.00 83 ASP A CA 1
ATOM 597 C C . ASP A 1 83 ? 12.857 -6.391 -1.806 1.00 95.00 83 ASP A C 1
ATOM 599 O O . ASP A 1 83 ? 13.234 -7.543 -2.040 1.00 95.00 83 ASP A O 1
ATOM 603 N N . THR A 1 84 ? 12.650 -5.497 -2.769 1.00 92.50 84 THR A N 1
ATOM 604 C CA . THR A 1 84 ? 12.994 -5.721 -4.174 1.00 92.50 84 THR A CA 1
ATOM 605 C C . THR A 1 84 ? 14.324 -5.044 -4.504 1.00 92.50 84 THR A C 1
ATOM 607 O O . THR A 1 84 ? 14.915 -4.331 -3.690 1.00 92.50 84 THR A O 1
ATOM 610 N N . SER A 1 85 ? 14.861 -5.333 -5.688 1.00 89.62 85 SER A N 1
ATOM 611 C CA . SER A 1 85 ? 16.154 -4.787 -6.114 1.00 89.62 85 SER A CA 1
ATOM 612 C C . SER A 1 85 ? 16.067 -3.328 -6.571 1.00 89.62 85 SER A C 1
ATOM 614 O O . SER A 1 85 ? 17.059 -2.602 -6.493 1.00 89.62 85 SER A O 1
ATOM 616 N N . GLY A 1 86 ? 14.898 -2.919 -7.066 1.00 86.06 86 GLY A N 1
ATOM 617 C CA . GLY A 1 86 ? 14.580 -1.574 -7.512 1.00 86.06 86 GLY A CA 1
ATOM 618 C C . GLY A 1 86 ? 13.481 -0.920 -6.674 1.00 86.06 86 GLY A C 1
ATOM 619 O O . GLY A 1 86 ? 13.188 -1.313 -5.544 1.00 86.06 86 GLY A O 1
ATOM 620 N N . SER A 1 87 ? 12.889 0.129 -7.243 1.00 92.06 87 SER A N 1
ATOM 621 C CA . SER A 1 87 ? 11.701 0.762 -6.677 1.00 92.06 87 SER A CA 1
ATOM 622 C C . SER A 1 87 ? 10.461 0.041 -7.182 1.00 92.06 87 SER A C 1
ATOM 624 O O . SER A 1 87 ? 10.243 -0.019 -8.395 1.00 92.06 87 SER A O 1
ATOM 626 N N . ALA A 1 88 ? 9.617 -0.433 -6.267 1.00 95.81 88 ALA A N 1
ATOM 627 C CA . ALA A 1 88 ? 8.305 -0.937 -6.632 1.00 95.81 88 ALA A CA 1
ATOM 628 C C . ALA A 1 88 ? 7.399 0.238 -7.014 1.00 95.81 88 ALA A C 1
ATOM 630 O O . ALA A 1 88 ? 7.181 1.142 -6.213 1.00 95.81 88 ALA A O 1
ATOM 631 N N . LEU A 1 89 ? 6.865 0.201 -8.233 1.00 96.75 89 LEU A N 1
ATOM 632 C CA . LEU A 1 89 ? 6.041 1.268 -8.810 1.00 96.75 89 LEU A CA 1
ATOM 633 C C . LEU A 1 89 ? 4.561 0.897 -8.915 1.00 96.75 89 LEU A C 1
ATOM 635 O O . LEU A 1 89 ? 3.723 1.767 -9.124 1.00 96.75 89 LEU A O 1
ATOM 639 N N . GLY A 1 90 ? 4.243 -0.392 -8.837 1.00 97.06 90 GLY A N 1
ATOM 640 C CA . GLY A 1 90 ? 2.889 -0.897 -9.017 1.00 97.06 90 GLY A CA 1
ATOM 641 C C . GLY A 1 90 ? 2.709 -2.232 -8.324 1.00 97.06 90 GLY A C 1
ATOM 642 O O . GLY A 1 90 ? 3.661 -3.014 -8.226 1.00 97.06 90 GLY A O 1
ATOM 643 N N . VAL A 1 91 ? 1.494 -2.497 -7.854 1.00 98.19 91 VAL A N 1
ATOM 644 C CA . VAL A 1 91 ? 1.153 -3.775 -7.232 1.00 98.19 91 VAL A CA 1
ATOM 645 C C . VAL A 1 91 ? -0.247 -4.228 -7.629 1.00 98.19 91 VAL A C 1
ATOM 647 O O . VAL A 1 91 ? -1.211 -3.475 -7.569 1.00 98.19 91 VAL A O 1
ATOM 650 N N . ALA A 1 92 ?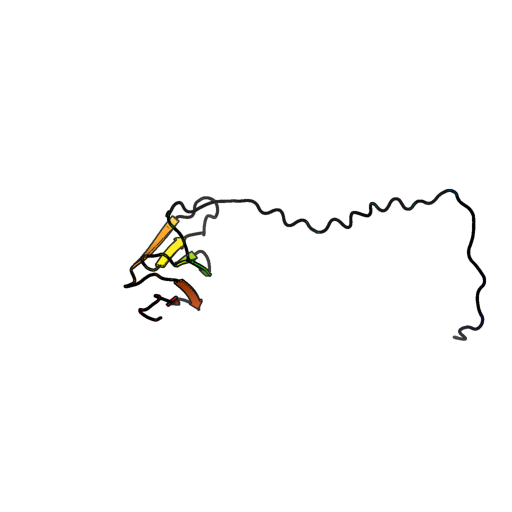 -0.371 -5.499 -8.005 1.00 98.25 92 ALA A N 1
ATOM 651 C CA . ALA A 1 92 ? -1.653 -6.156 -8.240 1.00 98.25 92 ALA A CA 1
ATOM 652 C C . ALA A 1 92 ? -1.750 -7.425 -7.392 1.00 98.25 92 ALA A C 1
ATOM 654 O O . ALA A 1 92 ? -0.746 -8.101 -7.179 1.00 98.25 92 ALA A O 1
ATOM 655 N N . VAL A 1 93 ? -2.951 -7.766 -6.922 1.00 98.31 93 VAL A N 1
ATOM 656 C CA . VAL A 1 93 ? -3.178 -8.963 -6.099 1.00 98.31 93 VAL A CA 1
ATOM 657 C C . VAL A 1 93 ? -4.230 -9.850 -6.753 1.00 98.31 93 VAL A C 1
ATOM 659 O O . VAL A 1 93 ? -5.316 -9.375 -7.078 1.00 98.31 93 VAL A O 1
ATOM 662 N N . ASP A 1 94 ? -3.908 -11.132 -6.922 1.00 97.62 94 ASP A N 1
ATOM 663 C CA . ASP A 1 94 ? -4.833 -12.171 -7.381 1.00 97.62 94 ASP A CA 1
ATOM 664 C C . ASP A 1 94 ? -4.703 -13.417 -6.498 1.00 97.62 94 ASP A C 1
ATOM 666 O O . ASP A 1 94 ? -3.641 -14.042 -6.395 1.00 97.62 94 ASP A O 1
ATOM 670 N N . GLY A 1 95 ? -5.792 -13.758 -5.809 1.00 94.44 95 GLY A N 1
ATOM 671 C CA . GLY A 1 95 ? -5.802 -14.804 -4.793 1.00 94.44 95 GLY A CA 1
ATOM 672 C C . GLY A 1 95 ? -4.727 -14.581 -3.725 1.00 94.44 95 GLY A C 1
ATOM 673 O O . GLY A 1 95 ? -4.767 -13.603 -2.983 1.00 94.44 95 GLY A O 1
ATOM 674 N N . ASN A 1 96 ? -3.772 -15.509 -3.653 1.00 94.31 96 ASN A N 1
ATOM 675 C CA . ASN A 1 96 ? -2.686 -15.497 -2.667 1.00 94.31 96 ASN A CA 1
ATOM 676 C C . ASN A 1 96 ? -1.389 -14.857 -3.193 1.00 94.31 96 ASN A C 1
ATOM 678 O O . ASN A 1 96 ? -0.363 -14.934 -2.518 1.00 94.31 96 ASN A O 1
ATOM 682 N N . TYR A 1 97 ? -1.406 -14.272 -4.392 1.00 96.75 97 TYR A N 1
ATOM 683 C CA . TYR A 1 97 ? -0.218 -13.729 -5.046 1.00 96.75 97 TYR A CA 1
ATOM 684 C C . TYR A 1 97 ? -0.314 -12.214 -5.188 1.00 96.75 97 TYR A C 1
ATOM 686 O O . TYR A 1 97 ? -1.324 -11.694 -5.657 1.00 96.75 97 TYR A O 1
ATOM 694 N N . ALA A 1 98 ? 0.767 -11.524 -4.824 1.00 97.31 98 ALA A N 1
ATOM 695 C CA . ALA A 1 98 ? 0.993 -10.126 -5.162 1.00 97.31 98 ALA A CA 1
ATOM 696 C C . ALA A 1 98 ? 2.059 -10.049 -6.265 1.00 97.31 98 ALA A C 1
ATOM 698 O O . ALA A 1 98 ? 3.127 -10.644 -6.133 1.00 97.31 98 ALA A O 1
ATOM 699 N N . TYR A 1 99 ? 1.762 -9.323 -7.337 1.00 97.50 99 TYR A N 1
ATOM 700 C CA . TYR A 1 99 ? 2.655 -9.055 -8.462 1.00 97.50 99 TYR A CA 1
ATOM 701 C C . TYR A 1 99 ? 3.159 -7.622 -8.336 1.00 97.50 99 TYR A C 1
ATOM 703 O O . TYR A 1 99 ? 2.341 -6.713 -8.184 1.00 97.50 99 TYR A O 1
ATOM 711 N N . VAL A 1 100 ? 4.475 -7.416 -8.376 1.00 97.25 100 VAL A N 1
ATOM 712 C CA . VAL A 1 100 ? 5.103 -6.128 -8.051 1.00 97.25 100 VAL A CA 1
ATOM 713 C C . VAL A 1 100 ? 5.947 -5.657 -9.225 1.00 97.25 100 VAL A C 1
ATOM 715 O O . VAL A 1 100 ? 6.912 -6.308 -9.591 1.00 97.25 100 VAL A O 1
ATOM 718 N N . ALA A 1 101 ? 5.615 -4.507 -9.804 1.00 96.50 101 ALA A N 1
ATOM 719 C CA . ALA A 1 101 ? 6.428 -3.917 -10.863 1.00 96.50 101 ALA A CA 1
ATOM 720 C C . ALA A 1 101 ? 7.648 -3.195 -10.256 1.00 96.50 101 ALA A C 1
ATOM 722 O O . ALA A 1 101 ? 7.520 -2.073 -9.770 1.00 96.50 101 ALA A O 1
ATOM 723 N N . ASP A 1 102 ? 8.826 -3.820 -10.296 1.00 93.56 102 ASP A N 1
ATOM 724 C CA . ASP A 1 102 ? 10.105 -3.362 -9.723 1.00 93.56 102 ASP A CA 1
ATOM 725 C C . ASP A 1 102 ? 10.896 -2.434 -10.672 1.00 93.56 102 ASP A C 1
ATOM 727 O O . ASP A 1 102 ? 12.096 -2.600 -10.906 1.00 93.56 102 ASP A O 1
ATOM 731 N N . GLY A 1 103 ? 10.216 -1.467 -11.292 1.00 89.88 103 GLY A N 1
ATOM 732 C CA . GLY A 1 103 ? 10.838 -0.468 -12.165 1.00 89.88 103 GLY A CA 1
ATOM 733 C C . GLY A 1 103 ? 11.695 -1.078 -13.284 1.00 89.88 103 GLY A C 1
ATOM 734 O O . GLY A 1 103 ? 11.199 -1.802 -14.146 1.00 89.88 103 GLY A O 1
ATOM 735 N N . SER A 1 104 ? 12.998 -0.772 -13.292 1.00 88.69 104 SER A N 1
ATOM 736 C CA . SER A 1 104 ? 13.953 -1.300 -14.281 1.00 88.69 104 SER A CA 1
ATOM 737 C C . SER A 1 104 ? 14.256 -2.794 -14.132 1.00 88.69 104 SER A C 1
ATOM 739 O O . SER A 1 104 ? 14.853 -3.374 -15.037 1.00 88.69 104 SER A O 1
ATOM 741 N N . SER A 1 105 ? 13.881 -3.404 -13.008 1.00 87.62 105 SER A N 1
ATOM 742 C CA . SER A 1 105 ? 14.143 -4.813 -12.710 1.00 87.62 105 SER A CA 1
ATOM 743 C C . SER A 1 105 ? 13.024 -5.752 -13.174 1.00 87.62 105 SER A C 1
ATOM 745 O O . SER A 1 105 ? 13.237 -6.962 -13.204 1.00 87.62 105 SER A O 1
ATOM 747 N N . GLY A 1 106 ? 11.878 -5.220 -13.617 1.00 89.81 106 GLY A N 1
ATOM 748 C CA . GLY A 1 106 ? 10.792 -6.002 -14.217 1.00 89.81 106 GLY A CA 1
ATOM 749 C C . GLY A 1 106 ? 9.589 -6.216 -13.295 1.00 89.81 106 GLY A C 1
ATOM 750 O O . GLY A 1 106 ? 9.205 -5.298 -12.578 1.00 89.81 106 GLY A O 1
ATOM 751 N N . LEU A 1 107 ? 8.965 -7.396 -13.390 1.00 87.25 107 LEU A N 1
ATOM 752 C CA . LEU A 1 107 ? 7.807 -7.849 -12.602 1.00 87.25 107 LEU A CA 1
ATOM 753 C C . LEU A 1 107 ? 8.214 -8.992 -11.663 1.00 87.25 107 LEU A C 1
ATOM 755 O O . LEU A 1 107 ? 9.054 -9.807 -12.110 1.00 87.25 107 LEU A O 1
#

InterPro domains:
  IPR013211 LVIVD [PF08309] (44-84)
  IPR013211 LVIVD [PF08309] (86-107)

Solvent-accessible surface area (backbone atoms only — not comparable to full-atom values): 6933 Å² total; per-residue (Å²): 131,88,84,86,83,88,89,83,87,88,82,82,84,88,85,82,95,84,90,76,81,75,82,65,70,85,67,74,70,67,84,75,82,78,88,75,90,68,50,67,66,82,83,72,85,69,63,66,26,73,29,76,58,92,50,32,37,38,32,10,21,75,49,13,39,40,33,29,36,43,76,45,60,62,63,35,44,84,72,48,73,48,79,48,97,34,37,16,53,33,45,47,72,58,94,95,44,76,48,47,32,21,57,96,75,41,109

Sequence (107 aa):
MISSVMRKSAPLLMLMLLGFLVSLPWSSVANELTVTKIGQWGGGGNYDDVAVAGNYAYAATGRGLAIVDISTPTAPTLAGSYDTSGSALGVAVDGNYAYVADGSSGL

Radius of gyration: 29.45 Å; Cα contacts (8 Å, |Δi|>4): 168; chains: 1; bounding box: 82×51×46 Å

Foldseek 3Di:
DDDDDDDDDDDDDDDDDDDDPPPPPPPPVPPPPDDDQQADDPPDADFLEWDDDDQWIWTFGQFFIWIWGCVPVHDIGTPDTDGDPGGFNYWDDDDPDIDTQRDPVGD

Secondary structure (DSSP, 8-state):
------------------S------S------------------S-EEEEEEETTEEEEEETTEEEEEE-SSTTS-EEEEEEE-SS---EEEEETTEEEEE-GGG--

pLDDT: mean 81.23, std 20.43, range [35.72, 98.31]

Organism: NCBI:txid1003181

Mean predicted aligned error: 13.2 Å